Protein AF-A0A443NY42-F1 (afdb_monomer_lite)

InterPro domains:
  IPR002553 Clathrin/coatomer adaptor, adaptin-like, N-terminal [PF01602] (28-93)
  IPR011989 Armadillo-like helical [G3DSA:1.25.10.10] (2-97)
  IPR016024 Armadillo-type fold [SSF48371] (5-92)
  IPR050840 Adaptor Complexes Large Subunit [PTHR22780] (11-95)

Structure (mmCIF, N/CA/C/O backbone):
data_AF-A0A443NY42-F1
#
_entry.id   AF-A0A443NY42-F1
#
loop_
_atom_site.group_PDB
_atom_site.id
_atom_site.type_symbol
_atom_site.label_atom_id
_atom_site.label_alt_id
_atom_site.label_comp_id
_atom_site.label_asym_id
_atom_site.label_entity_id
_atom_site.label_seq_id
_atom_site.pdbx_PDB_ins_code
_atom_site.Cartn_x
_atom_site.Cartn_y
_atom_site.Cartn_z
_atom_site.occupancy
_atom_site.B_iso_or_equiv
_atom_site.auth_seq_id
_atom_site.auth_comp_id
_atom_site.auth_asym_id
_atom_site.auth_atom_id
_atom_site.pdbx_PDB_model_num
ATOM 1 N N . MET A 1 1 ? 14.591 -13.938 6.192 1.00 39.59 1 MET A N 1
ATOM 2 C CA . MET A 1 1 ? 14.637 -12.894 5.141 1.00 39.59 1 MET A CA 1
ATOM 3 C C . MET A 1 1 ? 14.040 -11.626 5.708 1.00 39.59 1 MET A C 1
ATOM 5 O O . MET A 1 1 ? 12.835 -11.558 5.902 1.00 39.59 1 MET A O 1
ATOM 9 N N . ALA A 1 2 ? 14.886 -10.677 6.091 1.00 34.75 2 ALA A N 1
ATOM 10 C CA . ALA A 1 2 ? 14.430 -9.503 6.813 1.00 34.75 2 ALA A CA 1
ATOM 11 C C . ALA A 1 2 ? 13.606 -8.576 5.904 1.00 34.75 2 ALA A C 1
ATOM 13 O O . ALA A 1 2 ? 14.006 -8.270 4.781 1.00 34.75 2 ALA A O 1
ATOM 14 N N . LEU A 1 3 ? 12.499 -8.056 6.437 1.00 48.00 3 LEU A N 1
ATOM 15 C CA . LEU A 1 3 ? 11.721 -6.925 5.910 1.00 48.00 3 LEU A CA 1
ATOM 16 C C . LEU A 1 3 ? 12.534 -5.605 5.837 1.00 48.00 3 LEU A C 1
ATOM 18 O O . LEU A 1 3 ? 11.950 -4.546 5.605 1.00 48.00 3 LEU A O 1
ATOM 22 N N . SER A 1 4 ? 13.868 -5.655 5.995 1.00 44.72 4 SER A N 1
ATOM 23 C CA . SER A 1 4 ? 14.823 -4.545 6.181 1.00 44.72 4 SER A CA 1
ATOM 24 C C . SER A 1 4 ? 14.884 -3.501 5.061 1.00 44.72 4 SER A C 1
ATOM 26 O O . SER A 1 4 ? 15.714 -2.602 5.110 1.00 44.72 4 SER A O 1
ATOM 28 N N . GLY A 1 5 ? 14.011 -3.574 4.059 1.00 55.44 5 GLY A N 1
ATOM 29 C CA . GLY A 1 5 ? 13.932 -2.583 2.995 1.00 55.44 5 GLY A CA 1
ATOM 30 C C . GLY A 1 5 ? 12.758 -1.616 3.097 1.00 55.44 5 GLY A C 1
ATOM 31 O O . GLY A 1 5 ? 12.866 -0.534 2.544 1.00 55.44 5 GLY A O 1
ATOM 32 N N . MET A 1 6 ? 11.628 -1.950 3.734 1.00 66.62 6 MET A N 1
ATOM 33 C CA . MET A 1 6 ? 10.356 -1.244 3.479 1.00 66.62 6 MET A CA 1
ATOM 34 C C . MET A 1 6 ? 9.855 -0.423 4.676 1.00 66.62 6 MET A C 1
ATOM 36 O O . MET A 1 6 ? 8.803 -0.722 5.237 1.00 66.62 6 MET A O 1
ATOM 40 N N . ARG A 1 7 ? 10.555 0.671 5.023 1.00 70.94 7 ARG A N 1
ATOM 41 C CA . ARG A 1 7 ? 10.124 1.617 6.083 1.00 70.94 7 ARG A CA 1
ATOM 42 C C . ARG A 1 7 ? 8.661 2.061 5.940 1.00 70.94 7 ARG A C 1
ATOM 44 O O . ARG A 1 7 ? 7.940 2.162 6.924 1.00 70.94 7 ARG A O 1
ATOM 51 N N . GLY A 1 8 ? 8.197 2.296 4.711 1.00 74.12 8 GLY A N 1
ATOM 52 C CA . GLY A 1 8 ? 6.818 2.734 4.466 1.00 74.12 8 GLY A CA 1
ATOM 53 C C . GLY A 1 8 ? 5.747 1.666 4.725 1.00 74.12 8 GLY A C 1
ATOM 54 O O . GLY A 1 8 ? 4.593 2.025 4.941 1.00 74.12 8 GLY A O 1
ATOM 55 N N . LEU A 1 9 ? 6.103 0.378 4.691 1.00 76.88 9 LEU A N 1
ATOM 56 C CA . LEU A 1 9 ? 5.198 -0.720 5.043 1.00 76.88 9 LEU A CA 1
ATOM 57 C C . LEU A 1 9 ? 5.156 -0.905 6.560 1.00 76.88 9 LEU A C 1
ATOM 59 O O . LEU A 1 9 ? 4.075 -0.989 7.126 1.00 76.88 9 LEU A O 1
ATOM 63 N N . SER A 1 10 ? 6.317 -0.903 7.223 1.00 81.88 10 SER A N 1
ATOM 64 C CA . SER A 1 10 ? 6.386 -1.051 8.680 1.00 81.88 10 SER A CA 1
ATOM 65 C C . SER A 1 10 ? 5.658 0.077 9.408 1.00 81.88 10 SER A C 1
ATOM 67 O O . SER A 1 10 ? 4.937 -0.195 10.357 1.00 81.88 10 SER A O 1
ATOM 69 N N . VAL A 1 11 ? 5.783 1.324 8.935 1.00 85.38 11 VAL A N 1
ATOM 70 C CA . VAL A 1 11 ? 5.036 2.463 9.500 1.00 85.38 11 VAL A CA 1
ATOM 71 C C . VAL A 1 11 ? 3.531 2.276 9.318 1.00 85.38 11 VAL A C 1
ATOM 73 O O . VAL A 1 11 ? 2.787 2.479 10.265 1.00 85.38 11 VAL A O 1
ATOM 76 N N . PHE A 1 12 ? 3.080 1.827 8.143 1.00 85.12 12 PHE A N 1
ATOM 77 C CA . PHE A 1 12 ? 1.657 1.569 7.911 1.00 85.12 12 PHE A CA 1
ATOM 78 C C . PHE A 1 12 ? 1.111 0.467 8.826 1.00 85.12 12 PHE A C 1
ATOM 80 O O . PHE A 1 12 ? 0.054 0.638 9.418 1.00 85.12 12 PHE A O 1
ATOM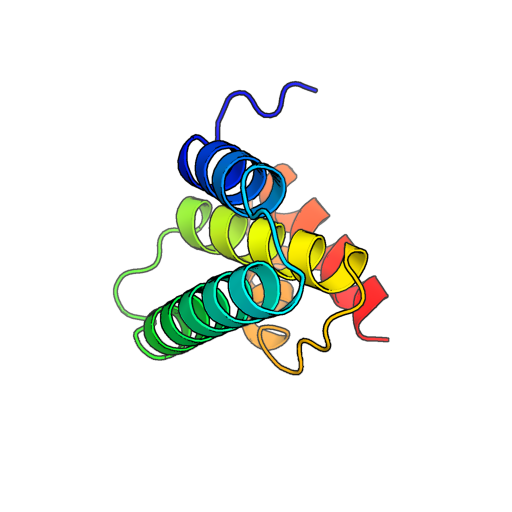 87 N N . ILE A 1 13 ? 1.848 -0.634 8.988 1.00 85.25 13 ILE A N 1
ATOM 88 C CA . ILE A 1 13 ? 1.459 -1.716 9.901 1.00 85.25 13 ILE A CA 1
ATOM 89 C C . ILE A 1 13 ? 1.388 -1.197 11.341 1.00 85.25 13 ILE A C 1
ATOM 91 O O . ILE A 1 13 ? 0.435 -1.504 12.048 1.00 85.25 13 ILE A O 1
ATOM 95 N N . SER A 1 14 ? 2.363 -0.398 11.779 1.00 86.81 14 SER A N 1
ATOM 96 C CA . SER A 1 14 ? 2.332 0.212 13.110 1.00 86.81 14 SER A CA 1
ATOM 97 C C . SER A 1 14 ? 1.151 1.169 13.284 1.00 86.81 14 SER A C 1
ATOM 99 O O . SER A 1 14 ? 0.496 1.100 14.315 1.00 86.81 14 SER A O 1
ATOM 101 N N . ASP A 1 15 ? 0.842 2.004 12.286 1.00 86.62 15 ASP A N 1
ATOM 102 C CA . ASP A 1 15 ? -0.314 2.914 12.300 1.00 86.62 15 ASP A CA 1
ATOM 103 C C . ASP A 1 15 ? -1.632 2.140 12.436 1.00 86.62 15 ASP A C 1
ATOM 105 O O . ASP A 1 15 ? -2.471 2.489 13.263 1.00 86.62 15 ASP A O 1
ATOM 109 N N . VAL A 1 16 ? -1.805 1.073 11.647 1.00 86.88 16 VAL A N 1
ATOM 110 C CA . VAL A 1 16 ? -2.986 0.197 11.697 1.00 86.88 16 VAL A CA 1
ATOM 111 C C . VAL A 1 16 ? -3.090 -0.471 13.068 1.00 86.88 16 VAL A C 1
ATOM 113 O O . VAL A 1 16 ? -4.145 -0.434 13.687 1.00 86.88 16 VAL A O 1
ATOM 116 N N . ARG A 1 17 ? -1.980 -0.997 13.601 1.00 85.56 17 ARG A N 1
ATOM 117 C CA . ARG A 1 17 ? -1.944 -1.627 14.933 1.00 85.56 17 ARG A CA 1
ATOM 118 C C . ARG A 1 17 ? -2.164 -0.651 16.091 1.00 85.56 17 ARG A C 1
ATOM 120 O O . ARG A 1 17 ? -2.571 -1.096 17.158 1.00 85.56 17 ARG A O 1
ATOM 127 N N . ASN A 1 18 ? -1.875 0.637 15.905 1.00 89.44 18 ASN A N 1
ATOM 128 C CA . ASN A 1 18 ? -2.121 1.683 16.901 1.00 89.44 18 ASN A CA 1
ATOM 129 C C . ASN A 1 18 ? -3.555 2.232 16.861 1.00 89.44 18 ASN A C 1
ATOM 131 O O . ASN A 1 18 ? -3.915 3.029 17.728 1.00 89.44 18 ASN A O 1
ATOM 135 N N . CYS A 1 19 ? -4.367 1.860 15.867 1.00 86.50 19 CYS A N 1
ATOM 136 C CA . CYS A 1 19 ? -5.761 2.285 15.817 1.00 86.50 19 CYS A CA 1
ATOM 137 C C . CYS A 1 19 ? -6.530 1.661 16.990 1.00 86.50 19 CYS A C 1
ATOM 139 O O . CYS A 1 19 ? -6.470 0.455 17.211 1.00 86.50 19 CYS A O 1
ATOM 141 N N . GLN A 1 20 ? -7.263 2.483 17.744 1.00 82.44 20 GLN A N 1
ATOM 142 C CA . GLN A 1 20 ? -8.006 2.014 18.920 1.00 82.44 20 GLN A CA 1
ATOM 143 C C . GLN A 1 20 ? -9.330 1.342 18.532 1.00 82.44 20 GLN A C 1
ATOM 145 O O . GLN A 1 20 ? -9.781 0.423 19.211 1.00 82.44 20 GLN A O 1
ATOM 150 N N . ASN A 1 21 ? -9.929 1.777 17.415 1.00 90.69 21 ASN A N 1
ATOM 151 C CA . ASN A 1 21 ? -11.253 1.347 16.972 1.00 90.69 21 ASN A CA 1
ATOM 152 C C . ASN A 1 21 ? -11.213 0.817 15.530 1.00 90.69 21 ASN A C 1
ATOM 154 O O . ASN A 1 21 ? -10.499 1.358 14.682 1.00 90.69 21 ASN A O 1
ATOM 158 N N . LYS A 1 22 ? -12.080 -0.159 15.216 1.00 84.81 22 LYS A N 1
ATOM 159 C CA . LYS A 1 22 ? -12.240 -0.704 13.851 1.00 84.81 22 LYS A CA 1
ATOM 160 C C . LYS A 1 22 ? -12.585 0.361 12.805 1.00 84.81 22 LYS A C 1
ATOM 162 O O . LYS A 1 22 ? -12.161 0.256 11.661 1.00 84.81 22 LYS A O 1
ATOM 167 N N . GLU A 1 23 ? -13.328 1.401 13.176 1.00 89.06 23 GLU A N 1
ATOM 168 C CA . GLU A 1 23 ? -13.652 2.495 12.251 1.00 89.06 23 GLU A CA 1
ATOM 169 C C . GLU A 1 23 ? -12.422 3.326 11.868 1.00 89.06 23 GLU A C 1
ATOM 171 O O . GLU A 1 23 ? -12.261 3.680 10.702 1.00 89.06 23 GLU A O 1
ATOM 176 N N . GLN A 1 24 ? -11.527 3.603 12.823 1.00 88.56 24 GLN A N 1
ATOM 177 C CA . GLN A 1 24 ? -10.274 4.313 12.549 1.00 88.56 24 GLN A CA 1
ATOM 178 C C . GLN A 1 24 ? -9.352 3.477 11.663 1.00 88.56 24 GLN A C 1
ATOM 180 O O . GLN A 1 24 ? -8.753 4.007 10.726 1.00 88.56 24 GLN A O 1
ATOM 185 N N . GLU A 1 25 ? -9.291 2.172 11.929 1.00 89.25 25 GLU A N 1
ATOM 186 C CA . GLU A 1 25 ? -8.559 1.221 11.099 1.00 89.25 25 GLU A CA 1
ATOM 187 C C . GLU A 1 25 ? -9.075 1.257 9.656 1.00 89.25 25 GLU A C 1
ATOM 189 O O . GLU A 1 25 ? -8.304 1.504 8.727 1.00 89.25 25 GLU A O 1
ATOM 194 N N . ARG A 1 26 ? -10.397 1.130 9.474 1.00 89.12 26 ARG A N 1
ATOM 195 C CA . ARG A 1 26 ? -11.047 1.175 8.161 1.00 89.12 26 ARG A CA 1
ATOM 196 C C . ARG A 1 26 ? -10.783 2.491 7.433 1.00 89.12 26 ARG A C 1
ATOM 198 O O . ARG A 1 26 ? -10.420 2.465 6.262 1.00 89.12 26 ARG A O 1
ATOM 205 N N . LEU A 1 27 ? -10.906 3.634 8.112 1.00 90.75 27 LEU A N 1
ATOM 206 C CA . LEU A 1 27 ? -10.600 4.949 7.535 1.00 90.75 27 LEU A CA 1
ATOM 207 C C . LEU A 1 27 ? -9.136 5.054 7.087 1.00 90.75 27 LEU A C 1
ATOM 209 O O . LEU A 1 27 ? -8.838 5.639 6.043 1.00 90.75 27 LEU A O 1
ATOM 213 N N . ARG A 1 28 ? -8.202 4.492 7.864 1.00 89.69 28 ARG A N 1
ATOM 214 C CA . ARG A 1 28 ? -6.773 4.515 7.532 1.00 89.69 28 ARG A CA 1
ATOM 215 C C . ARG A 1 28 ? -6.456 3.615 6.342 1.00 89.69 28 ARG A C 1
ATOM 217 O O . ARG A 1 28 ? -5.681 4.030 5.476 1.00 89.69 28 ARG A O 1
ATOM 224 N N . VAL A 1 29 ? -7.057 2.426 6.303 1.00 90.38 29 VAL A N 1
ATOM 225 C CA . VAL A 1 29 ? -6.977 1.475 5.187 1.00 90.38 29 VAL A CA 1
ATOM 226 C C . VAL A 1 29 ? -7.523 2.112 3.912 1.00 90.38 29 VAL A C 1
ATOM 228 O O . VAL A 1 29 ? -6.806 2.158 2.916 1.00 90.38 29 VAL A O 1
ATOM 231 N N . ASP A 1 30 ? -8.725 2.687 3.954 1.00 89.56 30 ASP A N 1
ATOM 232 C CA . ASP A 1 30 ? -9.375 3.321 2.799 1.00 89.56 30 ASP A CA 1
ATOM 233 C C . ASP A 1 30 ? -8.542 4.488 2.244 1.00 89.56 30 ASP A C 1
ATOM 235 O O . ASP A 1 30 ? -8.274 4.575 1.043 1.00 89.56 30 ASP A O 1
ATOM 239 N N . LYS A 1 31 ? -7.989 5.319 3.136 1.00 90.81 31 LYS A N 1
ATOM 240 C CA . LYS A 1 31 ? -7.072 6.405 2.765 1.00 90.81 31 LYS A CA 1
ATOM 241 C C . LYS A 1 31 ? -5.811 5.896 2.059 1.00 90.81 31 LYS A C 1
ATOM 243 O O . LYS A 1 31 ? -5.357 6.510 1.090 1.00 90.81 31 LYS A O 1
ATOM 248 N N . GLU A 1 32 ? -5.217 4.798 2.530 1.00 89.69 32 GLU A N 1
ATOM 249 C CA . GLU A 1 32 ? -4.054 4.200 1.864 1.00 89.69 32 GLU A CA 1
ATOM 250 C C . GLU A 1 32 ? -4.433 3.539 0.538 1.00 89.69 32 GLU A C 1
ATOM 252 O O . GLU A 1 32 ? -3.720 3.753 -0.440 1.00 89.69 32 GLU A O 1
ATOM 257 N N . LEU A 1 33 ? -5.558 2.822 0.456 1.00 87.81 33 LEU A N 1
ATOM 258 C CA . LEU A 1 33 ? -6.072 2.261 -0.798 1.00 87.81 33 LEU A CA 1
ATOM 259 C C . LEU A 1 33 ? -6.309 3.360 -1.842 1.00 87.81 33 LEU A C 1
ATOM 261 O O . LEU A 1 33 ? -5.873 3.225 -2.987 1.00 87.81 33 LEU A O 1
ATOM 265 N N . GLY A 1 34 ? -6.909 4.486 -1.449 1.00 89.38 34 GLY A N 1
ATOM 266 C CA . GLY A 1 34 ? -7.102 5.648 -2.318 1.00 89.38 34 GLY A CA 1
ATOM 267 C C . GLY A 1 34 ? -5.783 6.254 -2.811 1.00 89.38 34 GLY A C 1
ATOM 268 O O . GLY A 1 34 ? -5.639 6.578 -3.998 1.00 89.38 34 GLY A O 1
ATOM 269 N N . ASN A 1 35 ? -4.778 6.348 -1.935 1.00 88.25 35 ASN A N 1
ATOM 270 C CA . ASN A 1 35 ? -3.440 6.805 -2.313 1.00 88.25 35 ASN A CA 1
ATOM 271 C C . ASN A 1 35 ? -2.768 5.824 -3.288 1.00 88.25 35 ASN A C 1
ATOM 273 O O . ASN A 1 35 ? -2.237 6.252 -4.311 1.00 88.25 35 ASN A O 1
ATOM 277 N N . ILE A 1 36 ? -2.841 4.514 -3.027 1.00 87.00 36 ILE A N 1
ATOM 278 C CA . ILE A 1 36 ? -2.291 3.477 -3.913 1.00 87.00 36 ILE A CA 1
ATOM 279 C C . ILE A 1 36 ? -2.968 3.542 -5.282 1.00 87.00 36 ILE A C 1
ATOM 281 O O . ILE A 1 36 ? -2.279 3.592 -6.297 1.00 87.00 36 ILE A O 1
ATOM 285 N N . ARG A 1 37 ? -4.302 3.640 -5.328 1.00 85.19 37 ARG A N 1
ATOM 286 C CA . ARG A 1 37 ? -5.073 3.780 -6.572 1.00 85.19 37 ARG A CA 1
ATOM 287 C C . ARG A 1 37 ? -4.642 5.013 -7.370 1.00 85.19 37 ARG A C 1
ATOM 289 O O . ARG A 1 37 ? -4.456 4.929 -8.581 1.00 85.19 37 ARG A O 1
ATOM 296 N N . THR A 1 38 ? -4.446 6.147 -6.701 1.00 86.12 38 THR A N 1
ATOM 297 C CA . THR A 1 38 ? -3.982 7.389 -7.343 1.00 86.12 38 THR A CA 1
ATOM 298 C C . THR A 1 38 ? -2.553 7.258 -7.868 1.00 86.12 38 THR A C 1
ATOM 300 O O . THR A 1 38 ? -2.239 7.761 -8.947 1.00 86.12 38 THR A O 1
ATOM 303 N N . ARG A 1 39 ? -1.679 6.563 -7.131 1.00 85.19 39 ARG A N 1
ATOM 304 C CA . ARG A 1 39 ? -0.304 6.295 -7.563 1.00 85.19 39 ARG A CA 1
ATOM 305 C C . ARG A 1 39 ? -0.276 5.362 -8.765 1.00 85.19 39 ARG A C 1
ATOM 307 O O . ARG A 1 39 ? 0.399 5.688 -9.730 1.00 85.19 39 ARG A O 1
ATOM 314 N N . PHE A 1 40 ? -1.050 4.279 -8.744 1.00 80.06 40 PHE A N 1
ATOM 315 C CA . PHE A 1 40 ? -1.142 3.332 -9.857 1.00 80.06 40 PHE A CA 1
ATOM 316 C C . PHE A 1 40 ? -1.730 3.959 -11.122 1.00 80.06 40 PHE A C 1
ATOM 318 O O . PHE A 1 40 ? -1.271 3.633 -12.204 1.00 80.06 40 PHE A O 1
ATOM 325 N N . LYS A 1 41 ? -2.669 4.910 -11.017 1.00 81.25 41 LYS A N 1
ATOM 326 C CA . LYS A 1 41 ? -3.136 5.679 -12.186 1.00 81.25 41 LYS A CA 1
ATOM 327 C C . LYS A 1 41 ? -2.069 6.618 -12.766 1.00 81.25 41 LYS A C 1
ATOM 329 O O . LYS A 1 41 ? -2.092 6.907 -13.956 1.00 81.25 41 LYS A O 1
ATOM 334 N N . ASN A 1 42 ? -1.142 7.104 -11.942 1.00 78.06 42 ASN A N 1
ATOM 335 C CA . ASN A 1 42 ? -0.050 7.984 -12.357 1.00 78.06 42 ASN A CA 1
ATOM 336 C C . ASN A 1 42 ? 1.225 7.176 -12.674 1.00 78.06 42 ASN A C 1
ATOM 338 O O . ASN A 1 42 ? 2.284 7.421 -12.094 1.00 78.06 42 ASN A O 1
ATOM 342 N N . GLU A 1 43 ? 1.130 6.219 -13.607 1.00 62.91 43 GLU A N 1
ATOM 343 C CA . GLU A 1 43 ? 2.190 5.248 -13.961 1.00 62.91 43 GLU A CA 1
ATOM 344 C C . GLU A 1 43 ? 3.562 5.862 -14.304 1.00 62.91 43 GLU A C 1
ATOM 346 O O . GLU A 1 43 ? 4.586 5.194 -14.169 1.00 62.91 43 GLU A O 1
ATOM 351 N N . LYS A 1 44 ? 3.624 7.142 -14.701 1.00 59.31 44 LYS A N 1
ATOM 352 C CA . LYS A 1 44 ? 4.824 7.808 -15.250 1.00 59.31 44 LYS A CA 1
ATOM 353 C C . LYS A 1 44 ? 6.008 8.014 -14.285 1.00 59.31 44 LYS A C 1
ATOM 355 O O . LYS A 1 44 ? 6.983 8.649 -14.673 1.00 59.31 44 LYS A O 1
ATOM 360 N N . GLY A 1 45 ? 5.976 7.492 -13.060 1.00 60.03 45 GLY A N 1
ATOM 361 C CA . GLY A 1 45 ? 7.079 7.672 -12.104 1.00 60.03 45 GLY A CA 1
ATOM 362 C C . GLY A 1 45 ? 7.235 6.591 -11.039 1.00 60.03 45 GLY A C 1
ATOM 363 O O . GLY A 1 45 ? 7.982 6.800 -10.090 1.00 60.03 45 GLY A O 1
ATOM 364 N N . LEU A 1 46 ? 6.534 5.460 -11.151 1.00 71.69 46 LEU A N 1
ATOM 365 C CA . LEU A 1 46 ? 6.610 4.402 -10.144 1.00 71.69 46 LEU A CA 1
ATOM 366 C C . LEU A 1 46 ? 7.805 3.490 -10.395 1.00 71.69 46 LEU A C 1
ATOM 368 O O . LEU A 1 46 ? 7.822 2.696 -11.337 1.00 71.69 46 LEU A O 1
ATOM 372 N N . THR A 1 47 ? 8.790 3.555 -9.505 1.00 78.69 47 THR A N 1
ATOM 37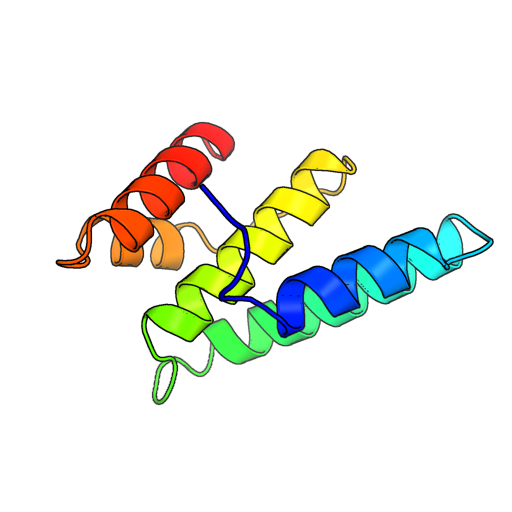3 C CA . THR A 1 47 ? 9.907 2.610 -9.541 1.00 78.69 47 THR A CA 1
ATOM 374 C C . THR A 1 47 ? 9.442 1.192 -9.155 1.00 78.69 47 THR A C 1
ATOM 376 O O . THR A 1 47 ? 8.523 1.044 -8.342 1.00 78.69 47 THR A O 1
ATOM 379 N N . PRO A 1 48 ? 10.081 0.116 -9.660 1.00 74.12 48 PRO A N 1
ATOM 380 C CA . PRO A 1 48 ? 9.740 -1.270 -9.296 1.00 74.12 48 PRO A CA 1
ATOM 381 C C . PRO A 1 48 ? 9.734 -1.531 -7.780 1.00 74.12 48 PRO A C 1
ATOM 383 O O . PRO A 1 48 ? 8.897 -2.266 -7.252 1.00 74.12 48 PRO A O 1
ATOM 386 N N . TYR A 1 49 ? 10.619 -0.848 -7.052 1.00 76.81 49 TYR A N 1
ATOM 387 C CA . TYR A 1 49 ? 10.677 -0.889 -5.594 1.00 76.81 49 TYR A CA 1
ATOM 388 C C . TYR A 1 49 ? 9.421 -0.288 -4.934 1.00 76.81 49 TYR A C 1
ATOM 390 O O . TYR A 1 49 ? 8.895 -0.844 -3.966 1.00 76.81 49 TYR A O 1
ATOM 398 N N . GLU A 1 50 ? 8.902 0.825 -5.456 1.00 78.88 50 GLU A N 1
ATOM 399 C CA . GLU A 1 50 ? 7.663 1.427 -4.960 1.00 78.88 50 GLU A CA 1
ATOM 400 C C . GLU A 1 50 ? 6.441 0.582 -5.292 1.00 78.88 50 GLU A C 1
ATOM 402 O O . GLU A 1 50 ? 5.600 0.390 -4.411 1.00 78.88 50 GLU A O 1
ATOM 407 N N . LYS A 1 51 ? 6.373 0.022 -6.508 1.00 80.25 51 LYS A N 1
ATOM 408 C CA . LYS A 1 51 ? 5.325 -0.935 -6.888 1.00 80.25 51 LYS A CA 1
ATOM 409 C C . LYS A 1 51 ? 5.284 -2.092 -5.896 1.00 80.25 51 LYS A C 1
ATOM 411 O O . LYS A 1 51 ? 4.251 -2.332 -5.276 1.00 80.25 51 LYS A O 1
ATOM 416 N N . LYS A 1 52 ? 6.438 -2.713 -5.625 1.00 81.00 52 LYS A N 1
ATOM 417 C CA . LYS A 1 52 ? 6.570 -3.763 -4.607 1.00 81.00 52 LYS A CA 1
ATOM 418 C C . LYS A 1 52 ? 6.044 -3.313 -3.239 1.00 81.00 52 LYS A C 1
ATOM 420 O O . LYS A 1 52 ? 5.275 -4.042 -2.618 1.00 81.00 52 LYS A O 1
ATOM 425 N N . LYS A 1 53 ? 6.433 -2.128 -2.759 1.00 83.81 53 LYS A N 1
ATOM 426 C CA . LYS A 1 53 ? 5.968 -1.584 -1.470 1.00 83.81 53 LYS A CA 1
ATOM 427 C C . LYS A 1 53 ? 4.440 -1.471 -1.413 1.00 83.81 53 LYS A C 1
ATOM 429 O O . LYS A 1 53 ? 3.852 -1.828 -0.396 1.00 83.81 53 LYS A O 1
ATOM 434 N N . TYR A 1 54 ? 3.805 -0.970 -2.472 1.00 85.38 54 TYR A N 1
ATOM 435 C CA . TYR A 1 54 ? 2.349 -0.823 -2.521 1.00 85.38 54 TYR A CA 1
ATOM 436 C C . TYR A 1 54 ? 1.630 -2.166 -2.617 1.00 85.38 54 TYR A C 1
ATOM 438 O O . TYR A 1 54 ? 0.648 -2.367 -1.910 1.00 85.38 54 TYR A O 1
ATOM 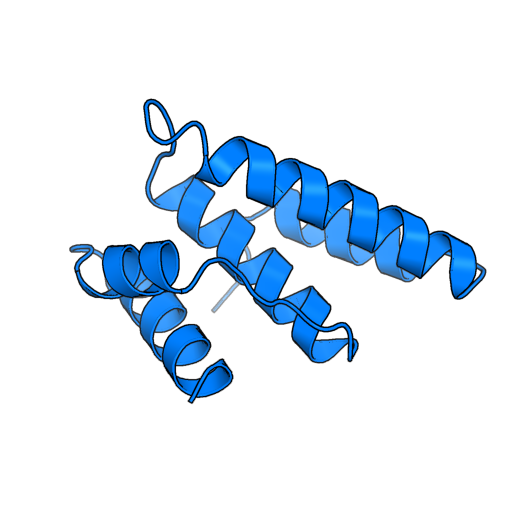446 N N . VAL A 1 55 ? 2.158 -3.113 -3.392 1.00 83.88 55 VAL A N 1
ATOM 447 C CA . VAL A 1 55 ? 1.586 -4.462 -3.474 1.00 83.88 55 VAL A CA 1
ATOM 448 C C . VAL A 1 55 ? 1.652 -5.189 -2.126 1.00 83.88 55 VAL A C 1
ATOM 450 O O . VAL A 1 55 ? 0.676 -5.809 -1.717 1.00 83.88 55 VAL A O 1
ATOM 453 N N . TRP A 1 56 ? 2.739 -5.036 -1.363 1.00 84.50 56 TRP A N 1
ATOM 454 C CA . TRP A 1 56 ? 2.800 -5.569 0.005 1.00 84.50 56 TRP A CA 1
ATOM 455 C C . TRP A 1 56 ? 1.773 -4.940 0.953 1.00 84.50 56 TRP A C 1
ATOM 457 O O . TRP A 1 56 ? 1.221 -5.641 1.798 1.00 84.50 56 TRP A O 1
ATOM 467 N N . LYS A 1 57 ? 1.503 -3.634 0.827 1.00 85.44 57 LYS A N 1
ATOM 468 C CA . LYS A 1 57 ? 0.448 -2.974 1.612 1.00 85.44 57 LYS A CA 1
ATOM 469 C C . LYS A 1 57 ? -0.933 -3.533 1.270 1.00 85.44 57 LYS A C 1
ATOM 471 O O . LYS A 1 57 ? -1.706 -3.800 2.178 1.00 85.44 57 LYS A O 1
ATOM 476 N N . MET A 1 58 ? -1.210 -3.740 -0.017 1.00 84.62 58 MET A N 1
ATOM 477 C CA . MET A 1 58 ? -2.467 -4.321 -0.503 1.00 84.62 58 MET A CA 1
ATOM 478 C C . MET A 1 58 ? -2.666 -5.739 0.038 1.00 84.62 58 MET A C 1
ATOM 480 O O . MET A 1 58 ? -3.721 -6.042 0.582 1.00 84.62 58 MET A O 1
ATOM 484 N N . LEU A 1 59 ? -1.620 -6.571 -0.013 1.00 83.81 59 LEU A N 1
ATOM 485 C CA . LEU A 1 59 ? -1.641 -7.918 0.559 1.00 83.81 59 LEU A CA 1
ATOM 486 C C . LEU A 1 59 ? -1.933 -7.893 2.066 1.00 83.81 59 LEU A C 1
ATOM 488 O O . LEU A 1 59 ? -2.701 -8.709 2.559 1.00 83.81 59 LEU A O 1
ATOM 492 N N . TYR A 1 60 ? -1.342 -6.948 2.805 1.00 86.06 60 TYR A N 1
ATOM 493 C CA . TYR A 1 60 ? -1.614 -6.803 4.235 1.00 86.06 60 TYR A CA 1
ATOM 494 C C . TYR A 1 60 ? -3.075 -6.421 4.510 1.00 86.06 60 TYR A C 1
ATOM 496 O O . TYR A 1 60 ? -3.699 -6.991 5.395 1.00 86.06 60 TYR A O 1
ATOM 504 N N . ILE A 1 61 ? -3.633 -5.498 3.725 1.00 86.81 61 ILE A N 1
ATOM 505 C CA . ILE A 1 61 ? -5.040 -5.084 3.818 1.00 86.81 61 ILE A CA 1
ATOM 506 C C . ILE A 1 61 ? -5.980 -6.260 3.522 1.00 86.81 61 ILE A C 1
ATOM 508 O O . ILE A 1 61 ? -6.954 -6.464 4.243 1.00 86.81 61 ILE A O 1
ATOM 512 N N . TYR A 1 62 ? -5.637 -7.080 2.532 1.00 84.19 62 TYR A N 1
ATOM 513 C CA . TYR A 1 62 ? -6.373 -8.302 2.236 1.00 84.19 62 TYR A CA 1
ATOM 514 C C . TYR A 1 62 ? -6.293 -9.327 3.375 1.00 84.19 62 TYR A C 1
ATOM 516 O O . TYR A 1 62 ? -7.306 -9.898 3.765 1.00 84.19 62 TYR A O 1
ATOM 524 N N . MET A 1 63 ? -5.116 -9.516 3.989 1.00 83.56 63 MET A N 1
ATOM 525 C CA . MET A 1 63 ? -4.972 -10.382 5.170 1.00 83.56 63 MET A CA 1
ATOM 526 C C . MET A 1 63 ? -5.797 -9.905 6.374 1.00 83.56 63 MET A C 1
ATOM 528 O O . MET A 1 63 ? -6.171 -10.723 7.210 1.00 83.56 63 MET A O 1
ATOM 532 N N . LEU A 1 64 ? -6.086 -8.603 6.475 1.00 83.81 64 LEU A N 1
ATOM 533 C CA . LEU A 1 64 ? -6.991 -8.050 7.490 1.00 83.81 64 LEU A CA 1
ATOM 534 C C . LEU A 1 64 ? -8.477 -8.328 7.182 1.00 83.81 64 LEU A C 1
ATOM 536 O O . LEU A 1 64 ? -9.323 -8.093 8.041 1.00 83.81 64 LEU A O 1
ATOM 540 N N . GLY A 1 65 ? -8.798 -8.845 5.991 1.00 84.69 65 GLY A N 1
ATOM 541 C CA . GLY A 1 65 ? -10.158 -9.171 5.559 1.00 84.69 65 GLY A CA 1
ATOM 542 C C . GLY A 1 65 ? -10.882 -8.035 4.833 1.00 84.69 65 GLY A C 1
ATOM 543 O O . GLY A 1 65 ? -12.104 -8.083 4.709 1.00 84.69 65 GLY A O 1
ATOM 544 N N . TYR A 1 66 ? -10.161 -7.007 4.375 1.00 85.81 66 TYR A N 1
ATOM 545 C CA . TYR A 1 66 ? -10.731 -5.971 3.513 1.00 85.81 66 TYR A CA 1
ATOM 546 C C . TYR A 1 66 ? -10.610 -6.372 2.043 1.00 85.81 66 TYR A C 1
ATOM 548 O O . TYR A 1 66 ? -9.586 -6.911 1.623 1.00 85.81 66 TYR A O 1
ATOM 556 N N . ASP A 1 67 ? -11.640 -6.057 1.262 1.00 79.88 67 ASP A N 1
ATOM 557 C CA . ASP A 1 67 ? -11.649 -6.335 -0.170 1.00 79.88 67 ASP A CA 1
ATOM 558 C C . ASP A 1 67 ? -10.754 -5.351 -0.947 1.00 79.88 67 ASP A C 1
ATOM 560 O O . ASP A 1 67 ? -10.653 -4.165 -0.606 1.00 79.88 67 ASP A O 1
ATOM 564 N N . VAL A 1 68 ? -10.059 -5.854 -1.969 1.00 80.44 68 VAL A N 1
ATOM 565 C CA . VAL A 1 68 ? -9.054 -5.119 -2.741 1.00 80.44 68 VAL A CA 1
ATOM 566 C C . VAL A 1 68 ? -9.207 -5.423 -4.237 1.00 80.44 68 VAL A C 1
ATOM 568 O O . VAL A 1 68 ? -8.403 -6.130 -4.828 1.00 80.44 68 VAL A O 1
ATOM 571 N N . ASP A 1 69 ? -10.184 -4.815 -4.903 1.00 78.25 69 ASP A N 1
ATOM 572 C CA . ASP A 1 69 ? -10.504 -5.074 -6.324 1.00 78.25 69 ASP A CA 1
ATOM 573 C C . ASP A 1 69 ? -9.513 -4.507 -7.373 1.00 78.25 69 ASP A C 1
ATOM 575 O O . ASP A 1 69 ? -9.859 -4.306 -8.540 1.00 78.25 69 ASP A O 1
ATOM 579 N N . PHE A 1 70 ? -8.285 -4.130 -7.007 1.00 77.81 70 PHE A N 1
ATOM 580 C CA . PHE A 1 70 ? -7.369 -3.460 -7.941 1.00 77.81 70 PHE A CA 1
ATOM 581 C C . PHE A 1 70 ? -5.904 -3.858 -7.757 1.00 77.81 70 PHE A C 1
ATOM 583 O O . PHE A 1 70 ? -5.507 -4.431 -6.751 1.00 77.81 70 PHE A O 1
ATOM 590 N N . GLY A 1 71 ? -5.068 -3.551 -8.755 1.00 74.88 71 GLY A N 1
ATOM 591 C CA . GLY A 1 71 ? -3.630 -3.851 -8.724 1.00 74.88 71 GLY A CA 1
ATOM 592 C C . GLY A 1 71 ? -3.216 -5.149 -9.424 1.00 74.88 71 GLY A C 1
ATOM 593 O O . GLY A 1 71 ? -2.031 -5.467 -9.422 1.00 74.88 71 GLY A O 1
ATOM 594 N N . HIS A 1 72 ? -4.138 -5.861 -10.085 1.00 74.81 72 HIS A N 1
ATOM 595 C CA . HIS A 1 72 ? -3.821 -7.081 -10.845 1.00 74.81 72 HIS A CA 1
ATOM 596 C C . HIS A 1 72 ? -2.836 -6.798 -11.986 1.00 74.81 72 HIS A C 1
ATOM 598 O O . HIS A 1 72 ? -1.851 -7.509 -12.157 1.00 74.81 72 HIS A O 1
ATOM 604 N N . MET A 1 73 ? -3.058 -5.710 -12.728 1.00 76.31 73 MET A N 1
ATOM 605 C CA . MET A 1 73 ? -2.182 -5.299 -13.829 1.00 76.31 73 MET A CA 1
ATOM 606 C C . MET A 1 73 ? -0.758 -4.985 -13.334 1.00 76.31 73 MET A C 1
ATOM 608 O O . MET A 1 73 ? 0.224 -5.389 -13.955 1.00 76.31 73 MET A O 1
ATOM 612 N N . GLU A 1 74 ? -0.637 -4.361 -12.159 1.00 76.56 74 GLU A N 1
ATOM 613 C CA . GLU A 1 74 ? 0.656 -4.087 -11.523 1.00 76.56 74 GLU A CA 1
ATOM 614 C C . GLU A 1 74 ? 1.321 -5.361 -10.984 1.00 76.56 74 GLU A C 1
ATOM 616 O O . GLU A 1 74 ? 2.539 -5.505 -11.084 1.00 76.56 74 GLU A O 1
ATOM 621 N N . ALA A 1 75 ? 0.544 -6.319 -10.467 1.00 74.44 75 ALA A N 1
ATOM 622 C CA . ALA A 1 75 ? 1.053 -7.628 -10.062 1.00 74.44 75 ALA A CA 1
ATOM 623 C C . ALA A 1 75 ? 1.628 -8.402 -11.260 1.00 74.44 75 ALA A C 1
ATOM 625 O O . ALA A 1 75 ? 2.745 -8.910 -11.177 1.00 74.44 75 ALA A O 1
ATOM 626 N N . VAL A 1 76 ? 0.933 -8.406 -12.403 1.00 78.19 76 VAL A N 1
ATOM 627 C CA . VAL A 1 76 ? 1.417 -9.015 -13.656 1.00 78.19 76 VAL A CA 1
ATOM 628 C C . VAL A 1 76 ? 2.669 -8.300 -14.180 1.00 78.19 76 VAL A C 1
ATOM 630 O O . VAL A 1 76 ? 3.633 -8.951 -14.595 1.00 78.19 76 VAL A O 1
ATOM 633 N N . SER A 1 77 ? 2.709 -6.966 -14.094 1.00 78.19 77 SER A N 1
ATOM 634 C CA . SER A 1 77 ? 3.906 -6.179 -14.421 1.00 78.19 77 SER A CA 1
ATOM 635 C C . SER A 1 77 ? 5.108 -6.594 -13.558 1.00 78.19 77 SER A C 1
ATOM 637 O O . SER A 1 77 ? 6.218 -6.756 -14.067 1.00 78.19 77 SER A O 1
ATOM 639 N N . LEU A 1 78 ? 4.887 -6.864 -12.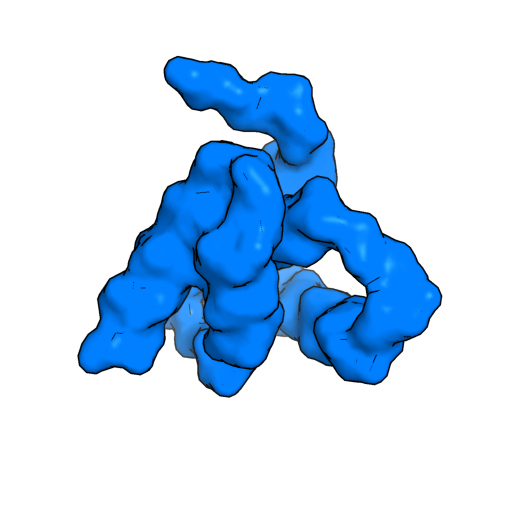266 1.00 74.56 78 LEU A N 1
ATOM 640 C CA . LEU A 1 78 ? 5.924 -7.334 -11.341 1.00 74.56 78 LEU A CA 1
ATOM 641 C C . LEU A 1 78 ? 6.379 -8.780 -11.599 1.00 74.56 78 LEU A C 1
ATOM 643 O O . LEU A 1 78 ? 7.549 -9.078 -11.367 1.00 74.56 78 LEU A O 1
ATOM 647 N N . ILE A 1 79 ? 5.521 -9.664 -12.125 1.00 78.31 79 ILE A N 1
ATOM 648 C CA . ILE A 1 79 ? 5.930 -11.017 -12.569 1.00 78.31 79 ILE A CA 1
ATOM 649 C C . ILE A 1 79 ? 6.959 -10.927 -13.703 1.00 78.31 79 ILE A C 1
ATOM 651 O O . ILE A 1 79 ? 7.904 -11.719 -13.770 1.00 78.31 79 ILE A O 1
ATOM 655 N N . SER A 1 80 ? 6.804 -9.927 -14.569 1.00 76.00 80 SER A N 1
ATOM 656 C CA . SER A 1 80 ? 7.706 -9.686 -15.697 1.00 76.00 80 SER A CA 1
ATOM 657 C C . SER A 1 80 ? 9.003 -8.968 -15.294 1.00 76.00 80 SER A C 1
ATOM 659 O O . SER A 1 80 ? 9.931 -8.885 -16.099 1.00 76.00 80 SER A O 1
ATOM 661 N N . ALA A 1 81 ? 9.113 -8.469 -14.056 1.00 76.38 81 ALA A N 1
ATOM 662 C CA . ALA A 1 81 ? 10.288 -7.737 -13.592 1.00 76.38 81 ALA A CA 1
ATOM 663 C C . ALA A 1 81 ? 11.529 -8.649 -13.471 1.00 76.38 81 ALA A C 1
ATOM 665 O O . ALA A 1 81 ? 11.414 -9.811 -13.080 1.00 76.38 81 ALA A O 1
ATOM 666 N N . PRO A 1 82 ? 12.749 -8.155 -13.755 1.00 71.69 82 PRO A N 1
ATOM 667 C CA . PRO A 1 82 ? 13.954 -8.988 -13.781 1.00 71.69 82 PRO A CA 1
ATOM 668 C C . PRO A 1 82 ? 14.407 -9.465 -12.392 1.00 71.69 82 PRO A C 1
ATOM 670 O O . PRO A 1 82 ? 15.122 -10.464 -12.301 1.00 71.69 82 PRO A O 1
ATOM 673 N N . LYS A 1 83 ? 14.008 -8.799 -11.296 1.00 78.31 83 LYS A N 1
ATOM 674 C CA . LYS A 1 83 ? 14.456 -9.170 -9.946 1.00 78.31 83 LYS A CA 1
ATOM 675 C C . LYS A 1 83 ? 13.527 -10.207 -9.314 1.00 78.31 83 LYS A C 1
ATOM 677 O O . LYS A 1 83 ? 12.327 -9.995 -9.160 1.00 78.31 83 LYS A O 1
ATOM 682 N N . TYR A 1 84 ? 14.119 -11.289 -8.813 1.00 73.25 84 TYR A N 1
ATOM 683 C CA . TYR A 1 84 ? 13.428 -12.344 -8.060 1.00 73.25 84 TYR A CA 1
ATOM 684 C C . TYR A 1 84 ? 12.462 -11.849 -6.955 1.00 73.25 84 TYR A C 1
ATOM 686 O O . TYR A 1 84 ? 11.314 -12.296 -6.927 1.00 73.25 84 TYR A O 1
ATOM 694 N N . PRO A 1 85 ? 12.839 -10.900 -6.070 1.00 71.00 85 PRO A N 1
ATOM 695 C CA . PRO A 1 85 ? 11.946 -10.441 -5.003 1.00 71.00 85 PRO A CA 1
ATOM 696 C C . PRO A 1 85 ? 10.757 -9.588 -5.478 1.00 71.00 85 PRO A C 1
ATOM 698 O O . PRO A 1 85 ? 9.913 -9.247 -4.651 1.00 71.00 85 PRO A O 1
ATOM 701 N N . GLU A 1 86 ? 10.716 -9.185 -6.748 1.00 72.12 86 GLU A N 1
ATOM 702 C CA . GLU A 1 86 ? 9.570 -8.518 -7.385 1.00 72.12 86 GLU A CA 1
ATOM 703 C C . GLU A 1 86 ? 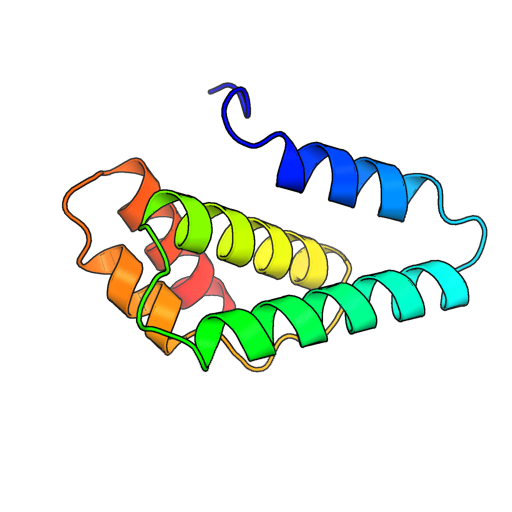8.645 -9.575 -8.004 1.00 72.12 86 GLU A C 1
ATOM 705 O O . GLU A 1 86 ? 7.445 -9.565 -7.729 1.00 72.12 86 GLU A O 1
ATOM 710 N N . LYS A 1 87 ? 9.223 -10.576 -8.689 1.00 79.31 87 LYS A N 1
ATOM 711 C CA . LYS A 1 87 ? 8.483 -11.727 -9.231 1.00 79.31 87 LYS A CA 1
ATOM 712 C C . LYS A 1 87 ? 7.698 -12.481 -8.164 1.00 79.31 87 LYS A C 1
ATOM 714 O O . LYS A 1 87 ? 6.516 -12.743 -8.349 1.00 79.31 87 LYS A O 1
ATOM 719 N N . GLN A 1 88 ? 8.338 -12.803 -7.035 1.00 75.50 88 GLN A N 1
ATOM 720 C CA . GLN A 1 88 ? 7.700 -13.543 -5.939 1.00 75.50 88 GLN A CA 1
ATOM 721 C C . GLN A 1 88 ? 6.423 -12.846 -5.446 1.00 75.50 88 GLN A C 1
ATOM 723 O O . GLN A 1 88 ? 5.427 -13.498 -5.156 1.00 75.50 88 GLN A O 1
ATOM 728 N N . VAL A 1 89 ? 6.451 -11.516 -5.360 1.00 76.50 89 VAL A N 1
ATOM 729 C CA . VAL A 1 89 ? 5.308 -10.721 -4.900 1.00 76.50 89 VAL A CA 1
ATOM 730 C C . VAL A 1 89 ? 4.188 -10.752 -5.934 1.00 76.50 89 VAL A C 1
ATOM 732 O O . VAL A 1 89 ? 3.039 -10.957 -5.561 1.00 76.50 89 VAL A O 1
ATOM 735 N N . GLY A 1 90 ? 4.529 -10.616 -7.219 1.00 77.81 90 GLY A N 1
ATOM 736 C CA . GLY A 1 90 ? 3.570 -10.759 -8.313 1.00 77.81 90 GLY A CA 1
ATOM 737 C C . GLY A 1 90 ? 2.858 -12.114 -8.286 1.00 77.81 90 GLY A C 1
ATOM 738 O O . GLY A 1 90 ? 1.634 -12.148 -8.291 1.00 77.81 90 GLY A O 1
ATOM 739 N N . TYR A 1 91 ? 3.604 -13.216 -8.142 1.00 80.25 91 TYR A N 1
ATOM 740 C CA . TYR A 1 91 ? 3.024 -14.563 -8.058 1.00 80.25 91 TYR A CA 1
ATOM 741 C C . TYR A 1 91 ? 2.068 -14.742 -6.873 1.00 80.25 91 TYR A C 1
ATOM 743 O O . TYR A 1 91 ? 0.983 -15.290 -7.048 1.00 80.25 91 TYR A O 1
ATOM 751 N N . ILE A 1 92 ? 2.443 -14.265 -5.680 1.00 76.44 92 ILE A N 1
ATOM 752 C CA . ILE A 1 92 ? 1.590 -14.356 -4.481 1.00 76.44 92 ILE A CA 1
ATOM 753 C C . ILE A 1 92 ? 0.280 -13.591 -4.690 1.00 76.44 92 ILE A C 1
ATOM 755 O O . ILE A 1 92 ? -0.783 -14.066 -4.308 1.00 76.44 92 ILE A O 1
ATOM 759 N N . VAL A 1 93 ? 0.348 -12.414 -5.306 1.00 73.31 93 VAL A N 1
ATOM 760 C CA . VAL A 1 93 ? -0.827 -11.563 -5.514 1.00 73.31 93 VAL A CA 1
ATOM 761 C C . VAL A 1 93 ? -1.723 -12.105 -6.624 1.00 73.31 93 VAL A C 1
ATOM 763 O O . VAL A 1 93 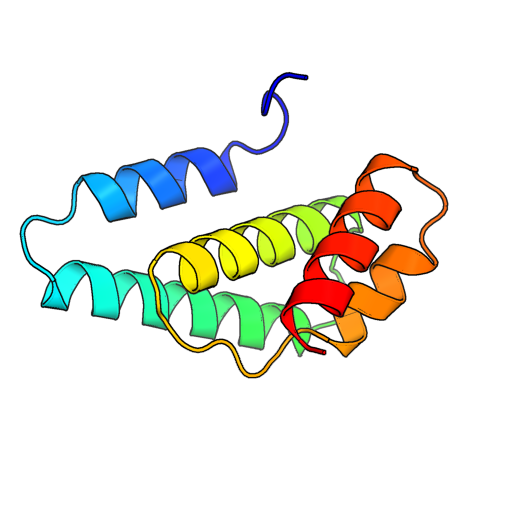? -2.937 -12.085 -6.476 1.00 73.31 93 VAL A O 1
ATOM 766 N N . THR A 1 94 ? -1.160 -12.669 -7.695 1.00 73.81 94 THR A N 1
ATOM 767 C CA . THR A 1 94 ? -1.950 -13.383 -8.711 1.00 73.81 94 THR A CA 1
ATOM 768 C C . THR A 1 94 ? -2.690 -14.582 -8.120 1.00 73.81 94 THR A C 1
ATOM 770 O O . THR A 1 94 ? -3.849 -14.791 -8.461 1.00 73.81 94 THR A O 1
ATOM 773 N N . PHE A 1 95 ? -2.063 -15.322 -7.199 1.00 69.88 95 PHE A N 1
ATOM 774 C CA . PHE A 1 95 ? -2.720 -16.415 -6.474 1.00 69.88 95 PHE A CA 1
ATOM 775 C C . PHE A 1 95 ? -3.828 -15.928 -5.528 1.00 69.88 95 PHE A C 1
ATOM 777 O O . PHE A 1 95 ? -4.771 -16.654 -5.263 1.00 69.88 95 PHE A O 1
ATOM 784 N N . MET A 1 96 ? -3.725 -14.701 -5.017 1.00 67.75 96 MET A N 1
ATOM 785 C CA . MET A 1 96 ? -4.733 -14.101 -4.138 1.00 67.75 96 MET A CA 1
ATOM 786 C C . MET A 1 96 ? -6.003 -13.668 -4.889 1.00 67.75 96 MET A C 1
ATOM 788 O O . MET A 1 96 ? -7.061 -13.569 -4.281 1.00 67.75 96 MET A O 1
ATOM 792 N N . PHE A 1 97 ? -5.881 -13.379 -6.188 1.00 62.69 97 PHE A N 1
ATOM 793 C CA . PHE A 1 97 ? -6.961 -12.881 -7.047 1.00 62.69 97 PHE A CA 1
ATOM 794 C C . PHE A 1 97 ? -7.580 -13.944 -7.971 1.00 62.69 97 PHE A C 1
ATOM 796 O O . PHE A 1 97 ? -8.490 -13.619 -8.731 1.00 62.69 97 PHE A O 1
ATOM 803 N N . THR A 1 98 ? -7.066 -15.178 -7.945 1.00 59.59 98 THR A N 1
ATOM 804 C CA . THR A 1 98 ? -7.616 -16.340 -8.669 1.00 59.59 98 THR A CA 1
ATOM 805 C C . THR A 1 98 ? -8.436 -17.190 -7.716 1.00 59.59 98 THR A C 1
ATOM 807 O O . THR A 1 98 ? -9.534 -17.624 -8.124 1.00 59.59 98 THR A O 1
#

pLDDT: mean 78.35, std 10.85, range [34.75, 90.81]

Sequence (98 aa):
MALSGMRGLSVFISDVRNCQNKEQERLRVDKELGNIRTRFKNEKGLTPYEKKKYVWKMLYIYMLGYDVDFGHMEAVSLISAPKYPEKQVGYIVTFMFT

Foldseek 3Di:
DDPVPAPPLVVLVVCLVPDPDPVSNVVSLVVLLVVLVVVVVVVVDQDLSNLLNSLVSLVVCVVVVDDRPDCLVSLVVQCVDPDPSSVVSSVVVPVVVD

Secondary structure (DSSP, 8-state):
---TT-HHHHHHHHHHHT-SSHHHHHHHHHHHHHHHHHHHH-GGG--HHHHHHHHHHHHHHHHTT------HHHHHHHHTSSSHHHHHHHHHHHHH--

Organism: NCBI:txid337451

Radius of gyration: 13.29 Å; chains: 1; bounding box: 28×24×35 Å